Protein AF-A0A699J333-F1 (afdb_monomer)

Radius of gyration: 17.68 Å; Cα contacts (8 Å, |Δi|>4): 256; chains: 1; bounding box: 33×59×39 Å

Solvent-accessible surface area (backbone atoms only — not comparable to full-atom values): 8883 Å² total; per-residue (Å²): 130,76,61,64,26,50,34,64,42,56,20,77,88,76,74,39,47,33,39,41,35,43,36,43,78,53,94,53,67,82,91,38,69,75,52,42,54,75,25,46,43,26,36,42,30,50,64,94,59,95,58,74,42,80,50,97,51,62,61,96,57,57,64,45,65,70,43,45,64,55,95,58,21,37,34,33,49,48,48,70,81,82,70,80,55,95,75,53,58,68,36,36,36,35,31,36,52,70,79,63,43,62,52,77,43,77,53,64,87,80,59,36,84,76,60,66,74,91,60,56,74,67,59,47,52,51,53,51,52,52,51,53,51,53,52,50,54,53,51,53,52,51,53,53,55,52,57,61,66,73,75,115

Mean predicted aligned error: 10.85 Å

InterPro domains:
  IPR013187 F-box associated beta-propeller, type 3 [PF08268] (9-117)

Nearest PDB structures (foldseek):
  8wt1-assembly1_C  TM=4.801E-01  e=2.343E-01  Geobacillus stearothermophilus ATCC 12980
  8wt1-assembly2_F  TM=4.523E-01  e=2.619E-01  Geobacillus stearothermophilus ATCC 12980
  8wt1-assembly2_E  TM=4.672E-01  e=6.732E-01  Geobacillus stearothermophilus ATCC 12980
  8wt1-assembly1_H  TM=4.743E-01  e=8.887E-01  Geobacillus stearothermophilus ATCC 12980
  6p2m-assembly1_A  TM=5.214E-01  e=2.161E+00  Caldicellulosiruptor acetigenus 6A

Organism: Tanacetum cinerariifolium (NCBI:txid118510)

pLDDT: mean 78.81, std 15.11, range [45.16, 97.31]

Foldseek 3Di:
DWAKEKAWFAAPVVRWIKIKMKTQQDDDDQPDLVVRQVRIWIWMDTPPDDDIDTDPADWSADFHDYWDDDPQKTKTWGDHPDDDDPQADTWIWIARNHVRHIDIDDDDSPCRVPQPPPDDRVSSRVVVVVVVVVVVVVVVVVVVVVVVVVVD

Sequence (152 aa):
MRRESCGHGFDTSTNTWKMVCVLLKDYAPPDKPDMVKKNLCTMVHVFGTNSWREIPQVPSYPISGKAVFANGCLHWLASYTDTKTEDGGRPVIWFDVEKEEFGLIDPPKKVDKLIDQGKSHDEILIKRITLLNDLQELNNRNAIEISQKSKI

Secondary structure (DSSP, 8-state):
---EEEEEEEETTTTEEEEEEEEE-S---TT-HHHHHHTEEEEEEETTSS-EEEES---SS-EEEEEEEETTEEEEEE--SS---TT--PPEEEEETTTTEEEEEPPPTTTHHHHSSS--HHHHHHHHHHHHHHHHHHHHHHHHHHHHHTT-

Structure (mmCIF, N/CA/C/O backbone):
data_AF-A0A699J333-F1
#
_entry.id   AF-A0A699J333-F1
#
loop_
_atom_site.group_PDB
_atom_site.id
_atom_site.type_symbol
_atom_site.label_atom_id
_atom_site.label_alt_id
_atom_site.label_comp_id
_atom_site.label_asym_id
_atom_site.label_entity_id
_atom_site.label_seq_id
_atom_site.pdbx_PDB_ins_code
_atom_site.Cartn_x
_atom_site.Cartn_y
_atom_site.Cartn_z
_atom_site.occupancy
_atom_site.B_iso_or_equiv
_atom_site.auth_seq_id
_atom_site.auth_comp_id
_atom_site.auth_asym_id
_atom_site.auth_atom_id
_atom_site.pdbx_PDB_model_num
ATOM 1 N N . MET A 1 1 ? -1.465 18.827 -13.923 1.00 45.16 1 MET A N 1
ATOM 2 C CA . MET A 1 1 ? -2.427 17.903 -13.282 1.00 45.16 1 MET A CA 1
ATOM 3 C C . MET A 1 1 ? -1.639 17.069 -12.283 1.00 45.16 1 MET A C 1
ATOM 5 O O . MET A 1 1 ? -0.634 16.499 -12.696 1.00 45.16 1 MET A O 1
ATOM 9 N N . ARG A 1 2 ? -1.992 17.073 -10.990 1.00 55.94 2 ARG A N 1
ATOM 10 C CA . ARG A 1 2 ? -1.343 16.188 -10.007 1.00 55.94 2 ARG A CA 1
ATOM 11 C C . ARG A 1 2 ? -1.630 14.749 -10.440 1.00 55.94 2 ARG A C 1
ATOM 13 O O . ARG A 1 2 ? -2.790 14.418 -10.656 1.00 55.94 2 ARG A O 1
ATOM 20 N N . ARG A 1 3 ? -0.595 13.935 -10.666 1.00 66.44 3 ARG A N 1
ATOM 21 C CA . ARG A 1 3 ? -0.806 12.494 -10.849 1.00 66.44 3 ARG A CA 1
ATOM 22 C C . ARG A 1 3 ? -1.069 11.910 -9.472 1.00 66.44 3 ARG A C 1
ATOM 24 O O . ARG A 1 3 ? -0.246 12.064 -8.571 1.00 66.44 3 ARG A O 1
ATOM 31 N N . GLU A 1 4 ? -2.218 11.274 -9.344 1.00 79.56 4 GLU A N 1
ATOM 32 C CA . GLU A 1 4 ? -2.620 10.533 -8.162 1.00 79.56 4 GLU A CA 1
ATOM 33 C C . GLU A 1 4 ? -2.900 9.087 -8.549 1.00 79.56 4 GLU A C 1
ATOM 35 O O . GLU A 1 4 ? -3.344 8.795 -9.664 1.00 79.56 4 GLU A O 1
ATOM 40 N N . SER A 1 5 ? -2.605 8.177 -7.632 1.00 90.06 5 SER A N 1
ATOM 41 C CA . SER A 1 5 ? -3.022 6.789 -7.738 1.00 90.06 5 SER A CA 1
ATOM 42 C C . SER A 1 5 ? -3.571 6.350 -6.396 1.00 90.06 5 SER A C 1
ATOM 44 O O . SER A 1 5 ? -2.925 6.539 -5.366 1.00 90.06 5 SER A O 1
ATOM 46 N N . CYS A 1 6 ? -4.775 5.786 -6.416 1.00 92.56 6 CYS A N 1
ATOM 47 C CA . CYS A 1 6 ? -5.490 5.387 -5.216 1.00 92.56 6 CYS A CA 1
ATOM 48 C C . CYS A 1 6 ? -5.906 3.916 -5.269 1.00 92.56 6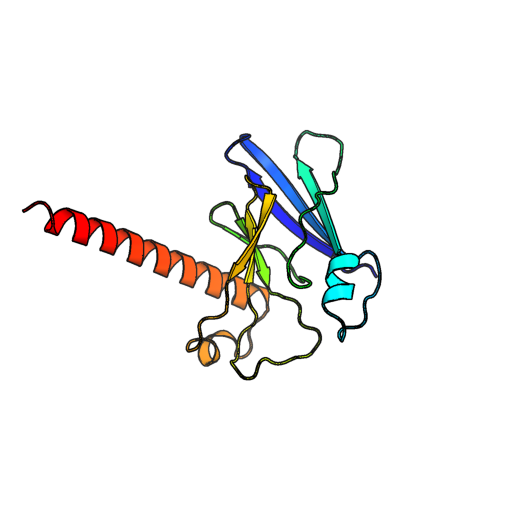 CYS A C 1
ATOM 50 O O . CYS A 1 6 ? -6.095 3.329 -6.341 1.00 92.56 6 CYS A O 1
ATOM 52 N N . GLY A 1 7 ? -6.084 3.341 -4.086 1.00 93.88 7 GLY A N 1
ATOM 53 C CA . GLY A 1 7 ? -6.554 1.985 -3.857 1.00 93.88 7 GLY A CA 1
ATOM 54 C C . GLY A 1 7 ? -7.418 1.903 -2.609 1.00 93.88 7 GLY A C 1
ATOM 55 O O . GLY A 1 7 ? -7.302 2.735 -1.713 1.00 93.88 7 GLY A O 1
ATOM 56 N N . HIS A 1 8 ? -8.283 0.895 -2.558 1.00 93.88 8 HIS A N 1
ATOM 57 C CA . HIS A 1 8 ? -9.110 0.606 -1.390 1.00 93.88 8 HIS A CA 1
ATOM 58 C C . HIS A 1 8 ? -8.829 -0.813 -0.934 1.00 93.88 8 HIS A C 1
ATOM 60 O O . HIS A 1 8 ? -8.873 -1.733 -1.751 1.00 93.88 8 HIS A O 1
ATOM 66 N N . GLY A 1 9 ? -8.537 -0.980 0.346 1.00 95.69 9 GLY A N 1
ATOM 67 C CA . GLY A 1 9 ? -8.218 -2.270 0.931 1.00 95.69 9 GLY A CA 1
ATOM 68 C C . GLY A 1 9 ? -8.875 -2.437 2.287 1.00 95.69 9 GLY A C 1
ATOM 69 O O . GLY A 1 9 ? -9.334 -1.472 2.898 1.00 95.69 9 GLY A O 1
ATOM 70 N N . PHE A 1 10 ? -8.938 -3.680 2.733 1.00 96.06 10 PHE A N 1
ATOM 71 C CA . PHE A 1 10 ? -9.534 -4.040 4.007 1.00 96.06 10 PHE A CA 1
ATOM 72 C C . PHE A 1 10 ? -8.439 -4.299 5.042 1.00 96.06 10 PHE A C 1
ATOM 74 O O . PHE A 1 10 ? -7.530 -5.088 4.790 1.00 96.06 10 PHE A O 1
ATOM 81 N N . ASP A 1 11 ? -8.532 -3.624 6.185 1.00 95.50 11 ASP A N 1
ATOM 82 C CA . ASP A 1 11 ? -7.683 -3.836 7.351 1.00 95.50 11 ASP A CA 1
ATOM 83 C C . ASP A 1 11 ? -8.356 -4.846 8.284 1.00 95.50 11 ASP A C 1
ATOM 85 O O . ASP A 1 11 ? -9.353 -4.547 8.951 1.00 95.50 11 ASP A O 1
ATOM 89 N N . THR A 1 12 ? -7.795 -6.050 8.328 1.00 93.50 12 THR A N 1
ATOM 90 C CA . THR A 1 12 ? -8.277 -7.154 9.157 1.00 93.50 12 THR A CA 1
ATOM 91 C C . THR A 1 12 ? -8.099 -6.913 10.650 1.00 93.50 12 THR A C 1
ATOM 93 O O . THR A 1 12 ? -8.922 -7.393 11.428 1.00 93.50 12 THR A O 1
ATOM 96 N N . SER A 1 13 ? -7.078 -6.156 11.063 1.00 94.38 13 SER A N 1
ATOM 97 C CA . SER A 1 13 ? -6.794 -5.904 12.483 1.00 94.38 13 SER A CA 1
ATOM 98 C C . SER A 1 13 ? -7.830 -4.989 13.132 1.00 94.38 13 SER A C 1
ATOM 100 O O . SER A 1 13 ? -8.191 -5.169 14.295 1.00 94.38 13 SER A O 1
ATOM 102 N N . THR A 1 14 ? -8.341 -4.025 12.363 1.00 93.81 14 THR A N 1
ATOM 103 C CA . THR A 1 14 ? -9.333 -3.049 12.828 1.00 93.81 14 THR A CA 1
ATOM 104 C C . THR A 1 14 ? -10.738 -3.331 12.308 1.00 93.81 14 THR A C 1
ATOM 106 O O . THR A 1 14 ? -11.683 -2.678 12.747 1.00 93.81 14 THR A O 1
ATOM 109 N N . ASN A 1 15 ? -10.899 -4.310 11.410 1.00 94.38 15 ASN A N 1
ATOM 110 C CA . ASN A 1 15 ? -12.158 -4.630 10.734 1.00 94.38 15 ASN A CA 1
ATOM 111 C C . ASN A 1 15 ? -12.740 -3.407 9.994 1.00 94.38 15 ASN A C 1
ATOM 113 O O . ASN A 1 15 ? -13.942 -3.136 10.050 1.00 94.38 15 ASN A O 1
ATOM 117 N N . THR A 1 16 ? -11.878 -2.637 9.319 1.00 95.62 16 THR A N 1
ATOM 118 C CA . THR A 1 16 ? -12.262 -1.409 8.606 1.00 95.62 16 THR A CA 1
ATOM 119 C C . THR A 1 16 ? -11.765 -1.388 7.166 1.00 95.62 16 THR A C 1
ATOM 121 O O . THR A 1 16 ? -10.770 -2.013 6.808 1.00 95.62 16 THR A O 1
ATOM 124 N N . TRP A 1 17 ? -12.460 -0.634 6.317 1.00 96.06 17 TRP A N 1
ATOM 125 C CA . TRP A 1 17 ? -11.968 -0.312 4.980 1.00 96.06 17 TRP A CA 1
ATOM 126 C C . TRP A 1 17 ? -11.074 0.922 5.031 1.00 96.06 17 TRP A C 1
ATOM 128 O O . TRP A 1 17 ? -11.394 1.903 5.703 1.00 96.06 17 TRP A O 1
ATOM 138 N N . LYS A 1 18 ? -9.976 0.897 4.279 1.00 96.50 18 LYS A N 1
ATOM 139 C CA . LYS A 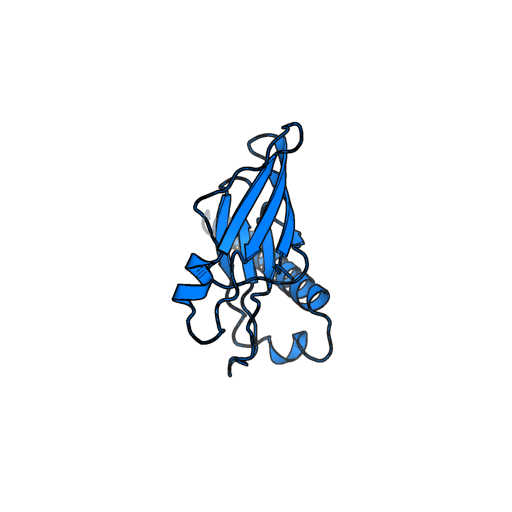1 18 ? -9.077 2.035 4.100 1.00 96.50 18 LYS A CA 1
ATOM 140 C C . LYS A 1 18 ? -8.981 2.406 2.628 1.00 96.50 18 LYS A C 1
ATOM 142 O O . LYS A 1 18 ? -8.902 1.536 1.762 1.00 96.50 18 LYS A O 1
ATOM 147 N N . MET A 1 19 ? -8.934 3.703 2.352 1.00 96.12 19 MET A N 1
ATOM 148 C CA . MET A 1 19 ? -8.506 4.244 1.068 1.00 96.12 19 MET A CA 1
ATOM 149 C C . MET A 1 19 ? -7.098 4.801 1.217 1.00 96.12 19 MET A C 1
ATOM 151 O O . MET A 1 19 ? -6.814 5.542 2.155 1.00 96.12 19 MET A O 1
ATOM 155 N N . VAL A 1 20 ? -6.225 4.431 0.291 1.00 96.06 20 VAL A N 1
ATOM 156 C CA . VAL A 1 20 ? -4.828 4.855 0.255 1.00 96.06 20 VAL A CA 1
ATOM 157 C C . VAL A 1 20 ? -4.602 5.553 -1.070 1.00 96.06 20 VAL A C 1
ATOM 159 O O . VAL A 1 20 ? -4.863 4.973 -2.121 1.00 96.06 2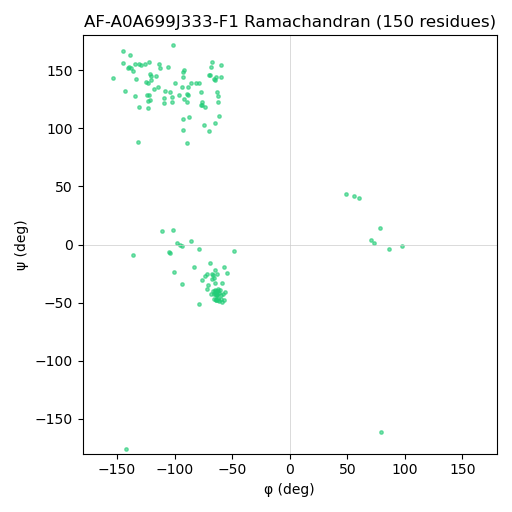0 VAL A O 1
ATOM 162 N N . CYS A 1 21 ? -4.124 6.789 -1.021 1.00 94.25 21 CYS A N 1
ATOM 163 C CA . CYS A 1 21 ? -3.804 7.588 -2.193 1.00 94.25 21 CYS A CA 1
ATOM 164 C C . CYS A 1 21 ? -2.352 8.045 -2.126 1.00 94.25 21 CYS A C 1
ATOM 166 O O . CYS A 1 21 ? -1.929 8.632 -1.132 1.00 94.25 21 CYS A O 1
ATOM 168 N N . VAL A 1 22 ? -1.605 7.818 -3.202 1.00 92.19 22 VAL A N 1
ATOM 169 C CA . VAL A 1 22 ? -0.264 8.371 -3.382 1.00 92.19 22 VAL A CA 1
ATOM 170 C C . VAL A 1 22 ? -0.357 9.556 -4.331 1.00 92.19 22 VAL A C 1
ATOM 172 O O . VAL A 1 22 ? -0.834 9.439 -5.463 1.00 92.19 22 VAL A O 1
ATOM 175 N N . LEU A 1 23 ? 0.104 10.702 -3.847 1.00 88.44 23 LEU A N 1
ATOM 176 C CA . LEU A 1 23 ? 0.038 11.989 -4.518 1.00 88.44 23 LEU A CA 1
ATOM 177 C C . LEU A 1 23 ? 1.446 12.464 -4.858 1.00 88.44 23 LEU A C 1
ATOM 179 O O . LEU A 1 23 ? 2.339 12.445 -4.010 1.00 88.44 23 LEU A O 1
ATOM 183 N N . LEU A 1 24 ? 1.624 12.962 -6.080 1.00 81.88 24 LEU A N 1
ATOM 184 C CA . LEU A 1 24 ? 2.803 13.739 -6.445 1.00 81.88 24 LEU A CA 1
ATOM 185 C C . LEU A 1 24 ? 2.548 15.222 -6.124 1.00 81.88 24 LEU A C 1
ATOM 187 O O . LEU A 1 24 ? 1.726 15.867 -6.783 1.00 81.88 24 LEU A O 1
ATOM 191 N N . LYS A 1 25 ? 3.233 15.746 -5.100 1.00 77.62 25 LYS A N 1
ATOM 192 C CA . LYS A 1 25 ? 3.131 17.133 -4.615 1.00 77.62 25 LYS A CA 1
ATOM 193 C C . LYS 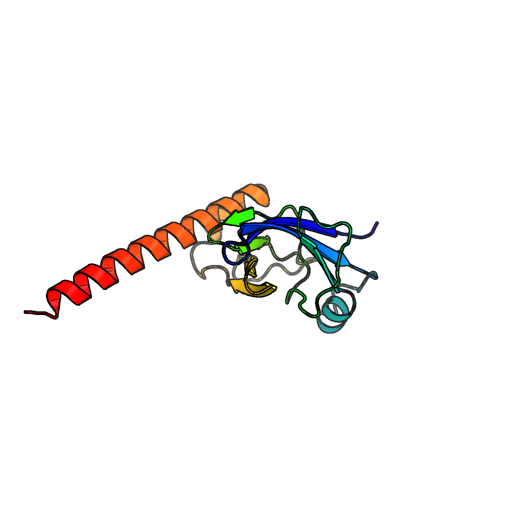A 1 25 ? 3.609 18.132 -5.677 1.00 77.62 25 LYS A C 1
ATOM 195 O O . LYS A 1 25 ? 2.851 19.044 -5.999 1.00 77.62 25 LYS A O 1
ATOM 200 N N . ASP A 1 26 ? 4.777 17.880 -6.276 1.00 71.38 26 ASP A N 1
ATOM 201 C CA . ASP A 1 26 ? 5.408 18.723 -7.303 1.00 71.38 26 ASP A CA 1
ATOM 202 C C . ASP A 1 26 ? 6.018 17.897 -8.447 1.00 71.38 26 ASP A C 1
ATOM 204 O O . ASP A 1 26 ? 6.453 16.759 -8.253 1.00 71.38 26 ASP A O 1
ATOM 208 N N . TYR A 1 27 ? 6.087 18.480 -9.651 1.00 64.00 27 TYR A N 1
ATOM 209 C CA . TYR A 1 27 ? 6.728 17.848 -10.809 1.00 64.00 27 TYR A CA 1
ATOM 210 C C . TYR A 1 27 ? 8.233 17.675 -10.552 1.00 64.00 27 TYR A C 1
ATOM 212 O O . TYR A 1 27 ? 8.999 18.635 -10.610 1.00 64.00 27 TYR A O 1
ATOM 220 N N . ALA A 1 28 ? 8.658 16.445 -10.259 1.00 59.16 28 ALA A N 1
ATOM 221 C CA . ALA A 1 28 ? 10.066 16.067 -10.243 1.00 59.16 28 ALA A CA 1
ATOM 222 C C . ALA A 1 28 ? 10.472 15.615 -11.653 1.00 59.16 28 ALA A C 1
ATOM 224 O O . ALA A 1 28 ? 9.788 14.757 -12.221 1.00 59.16 28 ALA A O 1
ATOM 225 N N . PRO A 1 29 ? 11.558 16.152 -12.231 1.00 60.50 29 PRO A N 1
ATOM 226 C CA . PRO A 1 29 ? 12.048 15.643 -13.497 1.00 60.50 29 PRO A CA 1
ATOM 227 C C . PRO A 1 29 ? 12.564 14.185 -13.322 1.00 60.50 29 PRO A C 1
ATOM 229 O O . PRO A 1 29 ? 13.092 13.842 -12.257 1.00 60.50 29 PRO A O 1
ATOM 232 N N . PRO A 1 30 ? 12.338 13.300 -14.319 1.00 55.94 30 PRO A N 1
ATOM 233 C CA . PRO A 1 30 ? 12.545 11.840 -14.240 1.00 55.94 30 PRO A CA 1
ATOM 234 C C . PRO A 1 30 ? 13.932 11.354 -13.814 1.00 55.94 30 PRO A C 1
ATOM 236 O O . PRO A 1 30 ? 14.097 10.231 -13.347 1.00 55.94 30 PRO A O 1
ATOM 239 N N . ASP A 1 31 ? 14.934 12.189 -14.041 1.00 61.91 31 ASP A N 1
ATOM 240 C CA . ASP A 1 31 ? 16.365 11.916 -13.982 1.00 61.91 31 ASP A CA 1
ATOM 241 C C . ASP A 1 31 ? 16.932 11.901 -12.553 1.00 61.91 31 ASP A C 1
ATOM 243 O O . ASP A 1 31 ? 18.105 11.584 -12.359 1.00 61.91 31 ASP A O 1
ATOM 247 N N . LYS A 1 32 ? 16.113 12.207 -11.535 1.00 64.12 32 LYS A N 1
ATOM 248 C CA . LYS A 1 32 ? 16.541 12.264 -10.127 1.00 64.12 32 LYS A CA 1
ATOM 249 C C . LYS A 1 32 ? 15.587 11.489 -9.205 1.00 64.12 32 LYS A C 1
ATOM 251 O O . LYS A 1 32 ? 14.676 12.088 -8.629 1.00 64.12 32 LYS A O 1
ATOM 256 N N . PRO A 1 33 ? 15.799 10.175 -8.992 1.00 61.34 33 PRO A N 1
ATOM 257 C CA . PRO A 1 33 ? 14.909 9.336 -8.176 1.00 61.34 33 PRO A CA 1
ATOM 258 C C . PRO A 1 33 ? 14.770 9.823 -6.722 1.00 61.34 33 PRO A C 1
ATOM 260 O O . PRO A 1 33 ? 13.682 9.753 -6.150 1.00 61.34 33 PRO A O 1
ATOM 263 N N . ASP A 1 34 ? 15.824 10.413 -6.151 1.00 65.81 34 ASP A N 1
ATOM 264 C CA . ASP A 1 34 ? 15.790 11.001 -4.803 1.00 65.81 34 ASP A CA 1
ATOM 265 C C . ASP A 1 34 ? 14.863 12.222 -4.701 1.00 65.81 34 ASP A C 1
ATOM 267 O O . ASP A 1 34 ? 14.291 12.493 -3.644 1.00 65.81 34 ASP A O 1
ATOM 271 N N . MET A 1 35 ? 14.684 12.964 -5.800 1.00 65.06 35 MET A N 1
ATOM 272 C CA . MET A 1 35 ? 13.737 14.080 -5.856 1.00 65.06 35 MET A CA 1
ATOM 273 C C . MET A 1 35 ? 12.297 13.592 -5.984 1.00 65.06 35 MET A C 1
ATOM 275 O O . MET A 1 35 ? 11.392 14.227 -5.448 1.00 65.06 35 MET A O 1
ATOM 279 N N . VAL A 1 36 ? 12.079 12.444 -6.633 1.00 65.31 36 VAL A N 1
ATOM 280 C CA . VAL A 1 36 ? 10.741 11.858 -6.755 1.00 65.31 36 VAL A CA 1
ATOM 281 C C . VAL A 1 36 ? 10.203 11.471 -5.380 1.00 65.31 36 VAL A C 1
ATOM 283 O O . VAL A 1 36 ? 9.097 11.877 -5.043 1.00 65.31 36 VAL A O 1
ATOM 286 N N . LYS A 1 37 ? 10.995 10.783 -4.544 1.00 70.81 37 LYS A N 1
ATOM 287 C CA . LYS A 1 37 ? 10.575 10.410 -3.179 1.00 70.81 37 LYS A CA 1
ATOM 288 C C . LYS A 1 37 ? 10.193 11.614 -2.320 1.00 70.81 37 LYS A C 1
ATOM 290 O O . LYS A 1 37 ? 9.178 11.566 -1.636 1.00 70.81 37 LYS A O 1
ATOM 295 N N . LYS A 1 38 ? 10.969 12.702 -2.387 1.00 77.12 38 LYS A N 1
ATOM 296 C CA . LYS A 1 38 ? 10.688 13.944 -1.640 1.00 77.12 38 LYS A CA 1
ATOM 297 C C . LYS A 1 38 ? 9.372 14.607 -2.045 1.00 77.12 38 LYS A C 1
ATOM 299 O O . LYS A 1 38 ? 8.774 15.311 -1.238 1.00 77.12 38 LYS A O 1
ATOM 304 N N . ASN A 1 39 ? 8.925 14.358 -3.271 1.00 82.06 39 ASN A N 1
ATOM 305 C CA . ASN A 1 39 ? 7.707 14.936 -3.818 1.00 82.06 39 ASN A CA 1
ATOM 306 C C . ASN A 1 39 ? 6.507 13.988 -3.725 1.00 82.06 39 ASN A C 1
ATOM 308 O O . ASN A 1 39 ? 5.425 14.353 -4.179 1.00 82.06 39 ASN A O 1
ATOM 312 N N . LEU A 1 40 ? 6.664 12.793 -3.153 1.00 86.56 40 LEU A N 1
ATOM 313 C CA . LEU A 1 40 ? 5.559 11.871 -2.921 1.00 86.56 40 LEU A CA 1
ATOM 314 C C . LEU A 1 40 ? 4.952 12.080 -1.536 1.00 86.56 40 LEU A C 1
ATOM 316 O O . LEU A 1 40 ? 5.606 12.489 -0.579 1.00 86.56 40 LEU A O 1
ATOM 320 N N . CYS A 1 41 ? 3.663 11.801 -1.452 1.00 91.56 41 CYS A N 1
ATOM 321 C CA . CYS A 1 41 ? 2.877 11.875 -0.238 1.00 91.56 41 CYS A CA 1
ATOM 322 C C . CYS A 1 41 ? 1.877 10.732 -0.247 1.00 91.56 41 CYS A C 1
ATOM 324 O O . CYS A 1 41 ? 1.203 10.530 -1.258 1.00 91.56 41 CYS A O 1
ATOM 326 N N . THR A 1 42 ? 1.775 10.007 0.861 1.00 94.88 42 THR A N 1
ATOM 327 C CA . THR A 1 42 ? 0.781 8.948 1.013 1.00 94.88 42 THR A CA 1
ATOM 328 C C . THR A 1 42 ? -0.276 9.404 1.999 1.00 94.88 42 THR A C 1
ATOM 330 O O . THR A 1 42 ? 0.019 9.716 3.152 1.00 94.88 42 THR A O 1
ATOM 333 N N . MET A 1 43 ? -1.517 9.426 1.532 1.00 95.69 43 MET A N 1
ATOM 334 C CA . MET A 1 43 ? -2.691 9.780 2.309 1.00 95.69 43 MET A CA 1
ATOM 335 C C . MET A 1 43 ? -3.517 8.526 2.569 1.00 95.69 43 MET A C 1
ATOM 337 O O . MET A 1 43 ? -3.814 7.773 1.642 1.00 95.69 43 MET A O 1
ATOM 341 N N . VAL A 1 44 ? -3.918 8.329 3.821 1.00 96.81 44 VAL A N 1
ATOM 342 C CA . VAL A 1 44 ? -4.782 7.230 4.252 1.00 96.81 44 VAL A CA 1
ATOM 343 C C . VAL A 1 44 ? -6.074 7.799 4.815 1.00 96.81 44 VAL A C 1
ATOM 345 O O . VAL A 1 44 ? -6.065 8.725 5.629 1.00 96.81 44 VAL A O 1
ATOM 348 N N . HIS A 1 45 ? -7.192 7.220 4.404 1.00 96.50 45 HIS A N 1
ATOM 349 C CA . HIS A 1 45 ? -8.503 7.475 4.971 1.00 96.50 45 HIS A CA 1
ATOM 350 C C . HIS A 1 45 ? -9.109 6.169 5.464 1.00 96.50 45 HIS A C 1
ATOM 352 O O . HIS A 1 45 ? -9.259 5.224 4.693 1.00 96.50 45 HIS A O 1
ATOM 358 N N . VAL A 1 46 ? -9.470 6.125 6.744 1.00 96.50 46 VAL A N 1
ATOM 359 C CA . VAL A 1 46 ? -10.183 4.991 7.339 1.00 96.50 46 VAL A CA 1
ATOM 360 C C . VAL A 1 46 ? -11.680 5.263 7.231 1.00 96.50 46 VAL A C 1
ATOM 362 O O . VAL A 1 46 ? -12.162 6.305 7.679 1.00 96.50 46 VAL A O 1
ATOM 365 N N . PHE A 1 47 ? -12.425 4.342 6.633 1.00 93.81 47 PHE A N 1
ATOM 366 C CA . PHE A 1 47 ? -13.860 4.500 6.422 1.00 93.81 47 PHE A CA 1
ATOM 367 C C . PHE A 1 47 ? -14.598 4.546 7.761 1.00 93.81 47 PHE A C 1
ATOM 369 O O . PHE A 1 47 ? -14.255 3.832 8.700 1.00 93.81 47 PHE A O 1
ATOM 376 N N . GLY A 1 48 ? -15.616 5.404 7.844 1.00 92.38 48 GLY A N 1
ATOM 377 C CA . GLY A 1 48 ? -16.315 5.702 9.100 1.00 92.38 48 GLY A CA 1
ATOM 378 C C . GLY A 1 48 ? -15.655 6.808 9.930 1.00 92.38 48 GLY A C 1
ATOM 379 O O . GLY A 1 48 ? -16.216 7.223 10.941 1.00 92.38 48 GLY A O 1
ATOM 380 N N . THR A 1 49 ? -14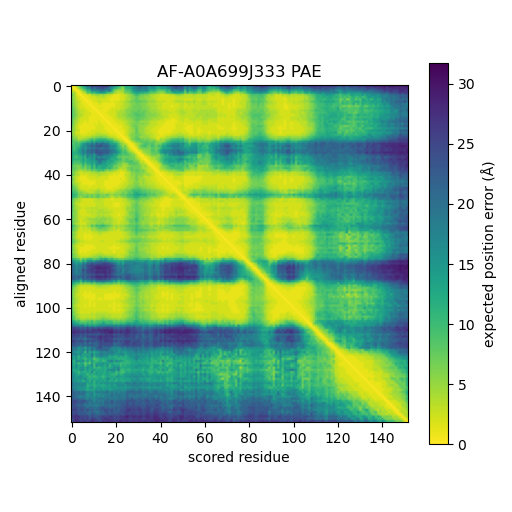.504 7.326 9.494 1.00 92.56 49 THR A N 1
ATOM 381 C CA . THR A 1 49 ? -13.915 8.566 10.020 1.00 92.56 49 THR A CA 1
ATOM 382 C C . THR A 1 49 ? -14.176 9.734 9.065 1.00 92.56 49 THR A C 1
ATOM 384 O O . THR A 1 49 ? -14.653 9.536 7.951 1.00 92.56 49 THR A O 1
ATOM 387 N N . ASN A 1 50 ? -13.857 10.962 9.486 1.00 90.81 50 ASN A N 1
ATOM 388 C CA . ASN A 1 50 ? -14.125 12.180 8.708 1.00 90.81 50 ASN A CA 1
ATOM 389 C C . ASN A 1 50 ? -12.856 12.864 8.175 1.00 90.81 50 ASN A C 1
ATOM 391 O O . ASN A 1 50 ? -12.920 14.011 7.737 1.00 90.81 50 ASN A O 1
ATOM 395 N N . SER A 1 51 ? -11.692 12.214 8.239 1.00 89.00 51 SER A N 1
ATOM 396 C CA . SER A 1 51 ? -10.435 12.850 7.843 1.00 89.00 51 SER A CA 1
ATOM 397 C C . SER A 1 51 ? -9.497 11.921 7.086 1.00 89.00 51 SER A C 1
ATOM 399 O O . SER A 1 51 ? -9.508 10.698 7.229 1.00 89.00 51 SER A O 1
ATOM 401 N N . TRP A 1 52 ? -8.684 12.549 6.246 1.00 95.81 52 TRP A N 1
ATOM 402 C CA . TRP A 1 52 ? -7.504 11.953 5.643 1.00 95.81 52 TRP A CA 1
ATOM 403 C C . TRP A 1 52 ? -6.300 12.268 6.523 1.00 95.81 52 TRP A C 1
ATOM 405 O O . TRP A 1 52 ? -6.206 13.371 7.066 1.00 95.81 52 TRP A O 1
ATOM 415 N N . ARG A 1 53 ? -5.359 11.332 6.628 1.00 95.81 53 ARG A N 1
ATOM 416 C CA . ARG A 1 53 ? -4.077 11.557 7.300 1.00 95.81 53 ARG A CA 1
ATOM 417 C C . ARG A 1 53 ? -2.910 11.226 6.387 1.00 95.81 53 ARG A C 1
ATOM 419 O O . ARG A 1 53 ? -2.956 10.243 5.654 1.00 95.81 53 ARG A O 1
ATOM 426 N N . GLU A 1 54 ? -1.874 12.047 6.453 1.00 95.31 54 GLU A N 1
ATOM 427 C CA . GLU A 1 54 ? -0.596 11.765 5.807 1.00 95.31 54 GLU A CA 1
ATOM 428 C C . GLU A 1 54 ? 0.191 10.759 6.654 1.00 95.31 54 GLU A C 1
ATOM 430 O O . GLU A 1 54 ? 0.202 10.856 7.885 1.00 95.31 54 GLU A O 1
ATOM 435 N N . ILE A 1 55 ? 0.840 9.793 6.005 1.00 95.44 55 ILE A N 1
ATOM 436 C CA . ILE A 1 55 ? 1.759 8.851 6.654 1.00 95.44 55 ILE A CA 1
ATOM 437 C C . ILE A 1 55 ? 3.194 9.093 6.178 1.00 95.44 55 ILE A C 1
ATOM 439 O O . ILE A 1 55 ? 3.395 9.529 5.044 1.00 95.44 55 ILE A O 1
ATOM 443 N N . PRO A 1 56 ? 4.211 8.785 7.005 1.00 92.94 56 PRO A N 1
ATOM 444 C CA . PRO A 1 56 ? 5.611 8.974 6.618 1.00 92.94 56 PRO A CA 1
ATOM 445 C C . PRO A 1 56 ? 6.072 7.997 5.525 1.00 92.94 56 PRO A C 1
ATOM 447 O O . PRO A 1 56 ? 7.115 8.207 4.910 1.00 92.94 56 PRO A O 1
ATOM 450 N N . GLN A 1 57 ? 5.316 6.921 5.296 1.00 94.12 57 GLN A N 1
ATOM 451 C CA . GLN A 1 57 ? 5.632 5.892 4.316 1.00 94.12 57 GLN A CA 1
ATOM 452 C C . GLN A 1 57 ? 5.306 6.374 2.901 1.00 94.12 57 GLN A C 1
ATOM 454 O O . GLN A 1 57 ? 4.209 6.856 2.624 1.00 94.12 57 GLN A O 1
ATOM 459 N N . VAL A 1 58 ? 6.252 6.204 1.982 1.00 92.00 58 VAL A N 1
ATOM 460 C CA . VAL A 1 58 ? 6.098 6.521 0.556 1.00 92.00 58 VAL A CA 1
ATOM 461 C C . VAL A 1 58 ? 6.682 5.385 -0.281 1.00 92.00 58 VAL A C 1
ATOM 463 O O . VAL A 1 58 ? 7.639 4.739 0.155 1.00 92.00 58 VAL A O 1
ATOM 466 N N . PRO A 1 59 ? 6.146 5.118 -1.482 1.00 90.44 59 PRO A N 1
ATOM 467 C CA . PRO A 1 59 ? 6.663 4.039 -2.305 1.00 90.44 59 PRO A CA 1
ATOM 468 C C . PRO A 1 59 ? 8.071 4.353 -2.825 1.00 90.44 59 PRO A C 1
ATOM 470 O O . PRO A 1 59 ? 8.455 5.507 -3.029 1.00 90.44 59 PRO A O 1
ATOM 473 N N . SER A 1 60 ? 8.846 3.298 -3.087 1.00 83.69 60 SER A N 1
ATOM 474 C CA . SER A 1 60 ? 10.226 3.436 -3.569 1.00 83.69 60 SER A CA 1
ATOM 475 C C . SER A 1 60 ? 10.342 4.026 -4.976 1.00 83.69 60 SER A C 1
ATOM 477 O O . SER A 1 60 ? 11.362 4.638 -5.290 1.00 83.69 60 SER A O 1
ATOM 479 N N . TYR A 1 61 ? 9.298 3.871 -5.790 1.00 79.06 61 TYR A N 1
ATOM 480 C CA . TYR A 1 61 ? 9.179 4.422 -7.137 1.00 79.06 61 TYR A CA 1
ATOM 481 C C . TYR A 1 61 ? 7.828 5.129 -7.282 1.00 79.06 61 TYR A C 1
ATOM 483 O O . TYR A 1 61 ? 6.874 4.769 -6.587 1.00 79.06 61 TYR A O 1
ATOM 491 N N . PRO A 1 62 ? 7.705 6.106 -8.195 1.00 80.06 62 PRO A N 1
ATOM 492 C CA . PRO A 1 62 ? 6.401 6.655 -8.530 1.00 80.06 62 PRO A CA 1
ATOM 493 C C . PRO A 1 62 ? 5.488 5.549 -9.074 1.00 80.06 62 PRO A C 1
ATOM 495 O O . PRO A 1 62 ? 5.938 4.645 -9.777 1.00 80.06 62 PRO A O 1
ATOM 498 N N . ILE A 1 63 ? 4.199 5.629 -8.752 1.00 85.44 63 ILE A N 1
ATOM 499 C CA . ILE A 1 63 ? 3.173 4.665 -9.166 1.00 85.44 63 ILE A CA 1
ATOM 500 C C . ILE A 1 63 ? 2.169 5.320 -10.109 1.00 85.44 63 ILE A C 1
ATOM 502 O O . ILE A 1 63 ? 1.994 6.541 -10.111 1.00 85.44 63 ILE A O 1
ATOM 506 N N . SER A 1 64 ? 1.520 4.515 -10.942 1.00 75.75 64 SER A N 1
ATOM 507 C CA . SER A 1 64 ? 0.453 4.969 -11.832 1.00 75.75 64 SER A CA 1
ATOM 508 C C . SER A 1 64 ? -0.625 3.901 -11.980 1.00 75.75 64 SER A C 1
ATOM 510 O O . SER A 1 64 ? -0.440 2.747 -11.596 1.00 75.75 64 SER A O 1
ATOM 512 N N . GLY A 1 65 ? -1.770 4.300 -12.533 1.00 80.50 65 GLY A N 1
ATOM 513 C CA . GLY A 1 65 ? -2.903 3.402 -12.741 1.00 80.50 65 GLY A CA 1
ATOM 514 C C . GLY A 1 65 ? -3.721 3.170 -11.473 1.00 80.50 65 GLY A C 1
ATOM 515 O O . GLY A 1 65 ? -3.678 3.971 -10.534 1.00 80.50 65 GLY A O 1
ATOM 516 N N . LYS A 1 66 ? -4.507 2.091 -11.478 1.00 84.56 66 LYS A N 1
ATOM 517 C CA . LYS A 1 66 ? -5.404 1.714 -10.383 1.00 84.56 66 LYS A CA 1
ATOM 518 C C . LYS A 1 66 ? -4.768 0.619 -9.529 1.00 84.56 66 LYS A C 1
ATOM 520 O O . LYS A 1 66 ? -4.187 -0.321 -10.063 1.00 84.56 66 LYS A O 1
ATOM 525 N N . ALA A 1 67 ? -4.919 0.727 -8.211 1.00 92.06 67 ALA A N 1
ATOM 526 C CA . ALA A 1 67 ? -4.471 -0.323 -7.307 1.00 92.06 67 ALA A CA 1
ATOM 527 C C . ALA A 1 67 ? -5.324 -1.592 -7.441 1.00 92.06 67 ALA A C 1
ATOM 529 O O . ALA A 1 67 ? -6.550 -1.507 -7.580 1.00 92.06 67 ALA A O 1
ATOM 530 N N . VAL A 1 68 ? -4.698 -2.755 -7.274 1.00 93.81 68 VAL A N 1
ATOM 531 C CA . VAL A 1 68 ? -5.384 -4.042 -7.097 1.00 93.81 68 VAL A CA 1
ATOM 532 C C . VAL A 1 68 ? -5.208 -4.514 -5.656 1.00 93.81 68 VAL A C 1
ATOM 534 O O . VAL A 1 68 ? -4.085 -4.608 -5.168 1.00 93.81 68 VAL A O 1
ATOM 537 N N . PHE A 1 69 ? -6.310 -4.818 -4.969 1.00 94.19 69 PHE A N 1
ATOM 538 C CA . PHE A 1 69 ? -6.275 -5.370 -3.615 1.00 94.19 69 PHE A CA 1
ATOM 539 C C . PHE A 1 69 ? -6.217 -6.901 -3.658 1.00 94.19 69 PHE A C 1
ATOM 541 O O . PHE A 1 69 ? -7.099 -7.534 -4.238 1.00 94.19 69 PHE A O 1
ATOM 548 N N . ALA A 1 70 ? -5.187 -7.485 -3.048 1.00 92.44 70 ALA A N 1
ATOM 549 C CA . ALA A 1 70 ? -5.002 -8.928 -2.921 1.00 92.44 70 ALA A CA 1
ATOM 550 C C . ALA A 1 70 ? -4.155 -9.237 -1.678 1.00 92.44 70 ALA A C 1
ATOM 552 O O . ALA A 1 70 ? -3.229 -8.496 -1.366 1.00 92.44 70 ALA A O 1
ATOM 553 N N . ASN A 1 71 ? -4.458 -10.328 -0.972 1.00 91.44 71 ASN A N 1
ATOM 554 C CA . ASN A 1 71 ? -3.691 -10.814 0.187 1.00 91.44 71 ASN A CA 1
ATOM 555 C C . ASN A 1 71 ? -3.386 -9.729 1.243 1.00 91.44 71 ASN A C 1
ATOM 557 O O . ASN A 1 71 ? -2.258 -9.608 1.712 1.00 91.44 71 ASN A O 1
ATOM 561 N N . GLY A 1 72 ? -4.375 -8.894 1.578 1.00 93.75 72 GLY A N 1
ATOM 562 C CA . GLY A 1 72 ? -4.208 -7.809 2.558 1.00 93.75 72 GLY A CA 1
ATOM 563 C C . GLY A 1 72 ? -3.390 -6.611 2.060 1.00 93.75 72 GLY A C 1
ATOM 564 O O . GLY A 1 72 ? -3.222 -5.640 2.795 1.00 93.75 72 GLY A O 1
ATOM 565 N N . CYS A 1 73 ? -2.924 -6.635 0.809 1.00 96.69 73 CYS A N 1
ATOM 566 C CA . CYS A 1 73 ? -2.074 -5.602 0.237 1.00 96.69 73 CYS A CA 1
ATOM 567 C C . CYS A 1 73 ? -2.706 -4.942 -0.996 1.00 96.69 73 CYS A C 1
ATOM 569 O O . CYS A 1 73 ? -3.368 -5.579 -1.821 1.00 96.69 73 CYS A O 1
ATOM 571 N N . LEU A 1 74 ? -2.464 -3.645 -1.156 1.00 96.12 74 LEU A N 1
ATOM 572 C CA . LEU A 1 74 ? -2.721 -2.923 -2.399 1.00 96.12 74 LEU A CA 1
ATOM 573 C C . LEU A 1 74 ? -1.499 -3.005 -3.300 1.00 96.12 74 LEU A C 1
ATOM 575 O O . LEU A 1 74 ? -0.394 -2.794 -2.825 1.00 96.12 74 LEU A O 1
ATOM 579 N N . HIS A 1 75 ? -1.696 -3.269 -4.586 1.00 93.56 75 HIS A N 1
ATOM 580 C CA . HIS A 1 75 ? -0.622 -3.464 -5.552 1.00 93.56 75 HIS A CA 1
ATOM 581 C C . HIS A 1 75 ? -0.738 -2.485 -6.715 1.00 93.56 75 HIS A C 1
ATOM 583 O O . HIS A 1 75 ? -1.828 -2.276 -7.248 1.00 93.56 75 HIS A O 1
ATOM 589 N N . TRP A 1 76 ? 0.399 -1.952 -7.149 1.00 92.31 76 TRP A N 1
ATOM 590 C CA . TRP A 1 76 ? 0.540 -1.067 -8.301 1.00 92.31 76 TRP A CA 1
ATOM 591 C C . TRP A 1 76 ? 1.728 -1.485 -9.158 1.00 92.31 76 TRP A C 1
ATOM 593 O O . TRP A 1 76 ? 2.707 -2.040 -8.662 1.00 92.31 76 TRP A O 1
ATOM 603 N N . LEU A 1 77 ? 1.693 -1.140 -10.443 1.00 86.12 77 LEU A N 1
ATOM 604 C CA . LEU A 1 77 ?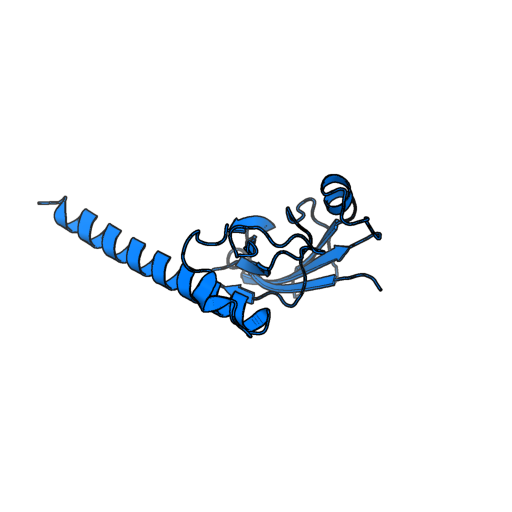 2.896 -1.169 -11.269 1.00 86.12 77 LEU A CA 1
ATOM 605 C C . LEU A 1 77 ? 3.715 0.103 -11.044 1.00 86.12 77 LEU A C 1
ATOM 607 O O . LEU A 1 77 ? 3.174 1.212 -10.995 1.00 86.12 77 LEU A O 1
ATOM 611 N N . ALA A 1 78 ? 5.036 -0.050 -10.970 1.00 82.25 78 ALA A N 1
ATOM 612 C CA . ALA A 1 78 ? 5.935 1.092 -10.954 1.00 82.25 78 ALA A CA 1
ATOM 613 C C . ALA A 1 78 ? 5.829 1.900 -12.267 1.00 82.25 78 ALA A C 1
ATOM 615 O O . ALA A 1 78 ? 5.884 1.380 -13.391 1.00 82.25 78 ALA A O 1
ATOM 616 N N . SER A 1 79 ? 5.686 3.214 -12.123 1.00 77.06 79 SER A N 1
ATOM 617 C CA . SER A 1 79 ? 5.593 4.172 -13.216 1.00 77.06 79 SER A CA 1
ATOM 618 C C . SER A 1 79 ? 6.982 4.666 -13.612 1.00 77.06 79 SER A C 1
ATOM 620 O O . SER A 1 79 ? 7.411 5.725 -13.168 1.00 77.06 79 SER A O 1
ATOM 622 N N . TYR A 1 80 ? 7.671 3.966 -14.510 1.00 67.25 80 TYR A N 1
ATOM 623 C CA . TYR A 1 80 ? 8.843 4.547 -15.168 1.00 67.25 80 TYR A CA 1
ATOM 624 C C . TYR A 1 80 ? 8.392 5.512 -16.256 1.00 67.25 80 TYR A C 1
ATOM 626 O O . TYR A 1 80 ? 7.695 5.121 -17.197 1.00 67.25 80 TYR A O 1
ATOM 634 N N . THR A 1 81 ? 8.795 6.768 -16.122 1.00 54.38 81 THR A N 1
ATOM 635 C CA . THR A 1 81 ? 9.045 7.634 -17.271 1.00 54.38 81 THR A CA 1
ATOM 636 C C . THR A 1 81 ? 10.308 7.101 -17.964 1.00 54.38 81 THR A C 1
ATOM 638 O O . THR A 1 81 ? 11.420 7.321 -17.501 1.00 54.38 81 THR A O 1
ATOM 641 N N . ASP A 1 82 ? 10.094 6.316 -19.020 1.00 46.56 82 ASP A N 1
ATOM 642 C CA . ASP A 1 82 ? 10.990 6.042 -20.157 1.00 46.56 82 ASP A CA 1
ATOM 643 C C . ASP A 1 82 ? 12.271 5.198 -20.039 1.00 46.56 82 ASP A C 1
ATOM 645 O O . ASP A 1 82 ? 12.913 4.978 -21.066 1.00 46.56 82 ASP A O 1
ATOM 649 N N . THR A 1 83 ? 12.622 4.588 -18.908 1.00 45.75 83 THR A N 1
ATOM 650 C CA . THR A 1 83 ? 13.692 3.569 -18.920 1.00 45.75 83 THR A CA 1
ATOM 651 C C . THR A 1 83 ? 13.111 2.170 -19.104 1.00 45.75 83 THR A C 1
ATOM 653 O O . THR A 1 83 ? 12.621 1.534 -18.172 1.00 45.75 83 THR A O 1
ATOM 656 N N . LYS A 1 84 ? 13.148 1.674 -20.347 1.00 47.41 84 LYS A N 1
ATOM 657 C CA . LYS A 1 84 ? 12.996 0.239 -20.618 1.00 47.41 84 LYS A CA 1
ATOM 658 C C . LYS A 1 84 ? 14.160 -0.466 -19.924 1.00 47.41 84 LYS A C 1
ATOM 660 O O . LYS A 1 84 ? 15.305 -0.281 -20.321 1.00 47.41 84 LYS A O 1
ATOM 665 N N . THR A 1 85 ? 13.878 -1.221 -18.872 1.00 51.97 85 THR A N 1
ATOM 666 C CA . THR A 1 85 ? 14.862 -2.130 -18.289 1.00 51.97 85 THR A CA 1
ATOM 667 C C . THR A 1 85 ? 15.212 -3.169 -19.352 1.00 51.97 85 THR A C 1
ATOM 669 O O . THR A 1 85 ? 14.318 -3.766 -19.955 1.00 51.97 85 THR A O 1
ATOM 672 N N . GLU A 1 86 ? 16.506 -3.358 -19.621 1.00 53.84 86 GLU A N 1
ATOM 673 C CA . GLU A 1 86 ? 17.009 -4.328 -20.611 1.00 53.84 86 GLU A CA 1
ATOM 674 C C . GLU A 1 86 ? 16.532 -5.768 -20.310 1.00 53.84 86 GLU A C 1
ATOM 676 O O . GLU A 1 86 ? 16.438 -6.595 -21.217 1.00 53.84 86 GLU A O 1
ATOM 681 N N . ASP A 1 87 ? 16.112 -6.019 -19.063 1.00 53.16 87 ASP A N 1
ATOM 682 C CA . ASP A 1 87 ? 15.664 -7.313 -18.539 1.00 53.16 87 ASP A CA 1
ATOM 683 C C . ASP A 1 87 ? 14.136 -7.544 -18.562 1.00 53.16 87 ASP A C 1
ATOM 685 O O . ASP A 1 87 ? 13.678 -8.627 -18.206 1.00 53.16 87 ASP A O 1
ATOM 689 N N . GLY A 1 88 ? 13.336 -6.583 -19.042 1.00 55.66 88 GLY A N 1
ATOM 690 C CA . GLY A 1 88 ? 12.010 -6.882 -19.598 1.00 55.66 88 GLY A CA 1
ATOM 691 C C . GLY A 1 88 ? 10.763 -6.714 -18.722 1.00 55.66 88 GLY A C 1
ATOM 692 O O . GLY A 1 88 ? 9.688 -6.886 -19.276 1.00 55.66 88 GLY A O 1
ATOM 693 N N . GLY A 1 89 ? 10.826 -6.320 -17.444 1.00 65.56 89 GLY A N 1
ATOM 694 C CA . GLY A 1 89 ? 9.619 -6.137 -16.613 1.00 65.56 89 GLY A CA 1
ATOM 695 C C . GLY A 1 89 ? 9.644 -4.913 -15.688 1.00 65.56 89 GLY A C 1
ATOM 696 O O . GLY A 1 89 ? 10.706 -4.461 -15.260 1.00 65.56 89 GLY A O 1
ATOM 697 N N . ARG A 1 90 ? 8.462 -4.368 -15.347 1.00 75.44 90 ARG A N 1
ATOM 698 C CA . ARG A 1 90 ? 8.298 -3.320 -14.309 1.00 75.44 90 ARG A CA 1
ATOM 699 C C . ARG A 1 90 ? 8.069 -3.966 -12.935 1.00 75.44 90 ARG A C 1
ATOM 701 O O . ARG A 1 90 ? 7.167 -4.797 -12.861 1.00 75.44 90 ARG A O 1
ATOM 708 N N . PRO A 1 91 ? 8.785 -3.625 -11.852 1.00 81.88 91 PRO A N 1
ATOM 709 C CA . PRO A 1 91 ? 8.438 -4.127 -10.527 1.00 81.88 91 PRO A CA 1
ATOM 710 C C . PRO A 1 91 ? 7.025 -3.724 -10.097 1.00 81.88 91 PRO A C 1
ATOM 712 O O . PRO A 1 91 ? 6.464 -2.710 -10.537 1.00 81.88 91 PRO A O 1
ATOM 715 N N . VAL A 1 92 ? 6.467 -4.546 -9.214 1.00 87.56 92 VAL A N 1
ATOM 716 C CA . VAL A 1 92 ? 5.193 -4.301 -8.542 1.00 87.56 92 VAL A CA 1
ATOM 717 C C . VAL A 1 92 ? 5.496 -3.675 -7.186 1.00 87.56 92 VAL A C 1
ATOM 719 O O . VAL A 1 92 ? 6.300 -4.196 -6.417 1.00 87.56 92 VAL A O 1
ATOM 722 N N . ILE A 1 93 ? 4.855 -2.553 -6.891 1.00 91.62 93 ILE A N 1
ATOM 723 C CA . ILE A 1 93 ? 4.861 -1.944 -5.562 1.00 91.62 93 ILE A CA 1
ATOM 724 C C . ILE A 1 93 ? 3.636 -2.450 -4.823 1.00 91.62 93 ILE A C 1
ATOM 726 O O . ILE A 1 93 ? 2.546 -2.460 -5.394 1.00 91.62 93 ILE A O 1
ATOM 730 N N . TRP A 1 94 ? 3.803 -2.828 -3.561 1.00 95.00 94 TRP A N 1
ATOM 731 C CA . TRP A 1 94 ? 2.687 -3.182 -2.696 1.00 95.00 94 TRP A CA 1
ATOM 732 C C . TRP A 1 94 ? 2.647 -2.322 -1.436 1.00 95.00 94 TRP A C 1
ATOM 734 O O . TRP A 1 94 ? 3.663 -1.762 -1.030 1.00 95.00 94 TRP A O 1
ATOM 744 N N . PHE A 1 95 ? 1.465 -2.215 -0.838 1.00 96.75 95 PHE A N 1
ATOM 745 C CA . PHE A 1 95 ? 1.208 -1.555 0.436 1.00 96.75 95 PHE A CA 1
ATOM 746 C C . PHE A 1 95 ? 0.390 -2.482 1.333 1.00 96.75 95 PHE A C 1
ATOM 748 O O . PHE A 1 95 ? -0.733 -2.835 0.967 1.00 96.75 95 PHE A O 1
ATOM 755 N N . ASP A 1 96 ? 0.942 -2.870 2.479 1.00 97.31 96 ASP A N 1
ATOM 756 C CA . ASP A 1 96 ? 0.244 -3.652 3.504 1.00 97.31 96 ASP A CA 1
ATOM 757 C C . ASP A 1 96 ? -0.753 -2.731 4.214 1.00 97.31 96 ASP A C 1
ATOM 759 O O . ASP A 1 96 ? -0.378 -1.709 4.786 1.00 97.31 96 ASP A O 1
ATOM 763 N N . VAL A 1 97 ? -2.043 -3.055 4.125 1.00 96.69 97 VAL A N 1
ATOM 764 C CA . VAL A 1 97 ? -3.123 -2.186 4.617 1.00 96.69 97 VAL A CA 1
ATOM 765 C C . VAL A 1 97 ? -3.204 -2.178 6.147 1.00 96.69 97 VAL A C 1
ATOM 767 O O . VAL A 1 97 ? -3.655 -1.191 6.736 1.00 96.69 97 VAL A O 1
ATOM 770 N N . GLU A 1 98 ? -2.763 -3.257 6.789 1.00 95.38 98 GLU A N 1
ATOM 771 C CA . GLU A 1 98 ? -2.750 -3.409 8.242 1.00 95.38 98 GLU A CA 1
ATOM 772 C C . GLU A 1 98 ? -1.558 -2.659 8.845 1.00 95.38 98 GLU A C 1
ATOM 774 O O . GLU A 1 98 ? -1.735 -1.818 9.728 1.00 95.38 98 GLU A O 1
ATOM 779 N N . LYS A 1 99 ? -0.354 -2.902 8.316 1.00 96.31 99 LYS A N 1
ATOM 780 C CA . LYS A 1 99 ? 0.895 -2.300 8.819 1.00 96.31 99 LYS A CA 1
ATOM 781 C C . LYS A 1 99 ? 1.161 -0.900 8.286 1.00 96.31 99 LYS A C 1
ATOM 783 O O . LYS A 1 99 ? 1.945 -0.160 8.869 1.00 96.31 99 LYS A O 1
ATOM 788 N N . GLU A 1 100 ? 0.508 -0.543 7.188 1.00 96.75 100 GLU A N 1
ATOM 789 C CA . GLU A 1 100 ? 0.695 0.713 6.466 1.00 96.75 100 GLU A CA 1
ATOM 790 C C . GLU A 1 100 ? 2.120 0.915 5.944 1.00 96.75 100 GLU A C 1
ATOM 792 O O . GLU A 1 100 ? 2.657 2.022 5.956 1.00 96.75 100 GLU A O 1
ATOM 797 N N . GLU A 1 101 ? 2.721 -0.166 5.451 1.00 96.50 101 GLU A N 1
ATOM 798 C CA . GLU A 1 101 ? 4.093 -0.208 4.950 1.00 96.50 101 GLU A CA 1
ATOM 799 C C . GLU A 1 101 ? 4.130 -0.531 3.457 1.00 96.50 101 GLU A C 1
ATOM 801 O O . GLU A 1 101 ? 3.335 -1.328 2.957 1.00 96.50 101 GLU A O 1
ATOM 806 N N . PHE A 1 102 ? 5.086 0.067 2.744 1.00 95.12 102 PHE A N 1
ATOM 807 C CA . PHE A 1 102 ? 5.342 -0.263 1.345 1.00 95.12 102 PHE A CA 1
ATOM 808 C C . PHE A 1 102 ? 6.412 -1.341 1.206 1.00 95.12 102 PHE A C 1
ATOM 810 O O . PHE A 1 102 ? 7.408 -1.353 1.928 1.00 95.12 102 PHE A O 1
ATOM 817 N N . GLY A 1 103 ? 6.275 -2.151 0.163 1.00 92.94 103 GLY A N 1
ATOM 818 C CA . GLY A 1 103 ? 7.346 -3.003 -0.324 1.00 92.94 103 GLY A CA 1
ATOM 819 C C . GLY A 1 103 ? 7.375 -3.108 -1.843 1.00 92.94 103 GLY A C 1
ATOM 820 O O . GLY A 1 103 ? 6.646 -2.422 -2.568 1.00 92.94 103 GLY A O 1
ATOM 821 N N . LEU A 1 104 ? 8.283 -3.951 -2.325 1.00 90.06 104 LEU A N 1
ATOM 822 C CA . LEU A 1 104 ? 8.579 -4.128 -3.741 1.00 90.06 104 LEU A CA 1
ATOM 823 C C . LEU A 1 104 ? 8.634 -5.617 -4.074 1.00 90.06 104 LEU A C 1
ATOM 825 O O . LEU A 1 104 ? 9.137 -6.416 -3.285 1.00 90.06 104 LEU A O 1
ATOM 829 N N . ILE A 1 105 ? 8.140 -5.971 -5.254 1.00 87.19 105 ILE A N 1
ATOM 830 C CA . ILE A 1 105 ? 8.305 -7.287 -5.859 1.00 87.19 105 ILE A CA 1
ATOM 831 C C . ILE A 1 105 ? 8.967 -7.083 -7.216 1.00 87.19 105 ILE A C 1
ATOM 833 O O . ILE A 1 105 ? 8.408 -6.436 -8.109 1.00 87.19 105 ILE A O 1
ATOM 837 N N . ASP A 1 106 ? 10.165 -7.639 -7.356 1.00 82.06 106 ASP A N 1
ATOM 838 C CA . ASP A 1 106 ? 10.907 -7.602 -8.608 1.00 82.06 106 ASP A CA 1
ATOM 839 C C . ASP A 1 106 ? 10.241 -8.486 -9.673 1.00 82.06 106 ASP A C 1
ATOM 841 O O . ASP A 1 106 ? 9.670 -9.538 -9.355 1.00 82.06 106 ASP A O 1
ATOM 845 N N . PRO A 1 107 ? 10.308 -8.087 -10.954 1.00 73.06 107 PRO A N 1
ATOM 846 C CA . PRO A 1 107 ? 9.804 -8.913 -12.038 1.00 73.06 107 PRO A CA 1
ATOM 847 C C . PRO A 1 107 ? 10.611 -10.223 -12.131 1.00 73.06 107 PRO A C 1
ATOM 849 O O . PRO A 1 107 ? 11.828 -10.230 -11.904 1.00 73.06 107 PRO A O 1
ATOM 852 N N . PRO A 1 108 ? 9.983 -11.361 -12.474 1.00 69.38 108 PRO A N 1
ATOM 853 C CA . PRO A 1 108 ? 10.713 -12.614 -12.555 1.00 69.38 108 PRO A CA 1
ATOM 854 C C . PRO A 1 108 ? 11.543 -12.666 -13.847 1.00 69.38 108 PRO A C 1
ATOM 856 O O . PRO A 1 108 ? 10.993 -12.696 -14.945 1.00 69.38 108 PRO A O 1
ATOM 859 N N . LYS A 1 109 ? 12.870 -12.801 -13.698 1.00 67.19 109 LYS A N 1
ATOM 860 C CA . LYS A 1 109 ? 13.939 -12.697 -14.726 1.00 67.19 109 LYS A CA 1
ATOM 861 C C . LYS A 1 109 ? 13.771 -13.477 -16.054 1.00 67.19 109 LYS A C 1
ATOM 863 O O . LYS A 1 109 ? 14.647 -13.398 -16.909 1.00 67.19 109 LYS A O 1
ATOM 868 N N . LYS A 1 110 ? 12.736 -14.311 -16.229 1.00 58.59 110 LYS A N 1
ATOM 869 C CA . LYS A 1 110 ? 12.557 -15.206 -17.397 1.00 58.59 110 LYS A CA 1
ATOM 870 C C . LYS A 1 110 ? 11.143 -15.261 -17.998 1.00 58.59 110 LYS A C 1
ATOM 872 O O . LYS A 1 110 ? 10.994 -15.860 -19.060 1.00 58.59 110 LYS A O 1
ATOM 877 N N . VAL A 1 111 ? 10.118 -14.670 -17.378 1.00 52.75 111 VAL A N 1
ATOM 878 C CA . VAL A 1 111 ? 8.710 -14.779 -17.850 1.00 52.75 111 VAL A CA 1
ATOM 879 C C . VAL A 1 111 ? 8.194 -13.531 -18.566 1.00 52.75 111 VAL A C 1
ATOM 881 O O . VAL A 1 111 ? 7.129 -13.567 -19.183 1.00 52.75 111 VAL A O 1
ATOM 884 N N . ASP A 1 112 ? 8.966 -12.448 -18.558 1.00 52.81 112 ASP A N 1
ATOM 885 C CA . ASP A 1 112 ? 8.523 -11.143 -19.051 1.00 52.81 112 ASP A CA 1
ATOM 886 C C . ASP A 1 112 ? 8.267 -11.103 -20.573 1.00 52.81 112 ASP A C 1
ATOM 888 O O . ASP A 1 112 ? 7.382 -10.389 -21.043 1.00 52.81 112 ASP A O 1
ATOM 892 N N . LYS A 1 113 ? 8.924 -11.969 -21.362 1.00 53.22 113 LYS A N 1
ATOM 893 C CA . LYS A 1 113 ? 8.701 -12.035 -22.822 1.00 53.22 113 LYS A CA 1
ATOM 894 C C . LYS A 1 113 ? 7.287 -12.493 -23.220 1.00 53.22 113 LYS A C 1
ATOM 896 O O . LYS A 1 113 ? 6.873 -12.214 -24.342 1.00 53.22 113 LYS A O 1
ATOM 901 N N . LEU A 1 114 ? 6.554 -13.189 -22.342 1.00 52.78 114 LEU A N 1
ATOM 902 C CA . LEU A 1 114 ? 5.243 -13.785 -22.657 1.00 52.78 114 LEU A CA 1
ATOM 903 C C . LEU A 1 114 ? 4.050 -12.955 -22.156 1.00 52.78 114 LEU A C 1
ATOM 905 O O . LEU A 1 114 ? 2.938 -13.079 -22.680 1.00 52.78 114 LEU A O 1
ATOM 909 N N . ILE A 1 115 ? 4.248 -12.117 -21.135 1.00 55.16 115 ILE A N 1
ATOM 910 C CA . ILE A 1 115 ? 3.142 -11.420 -20.462 1.00 55.16 115 ILE A CA 1
ATOM 911 C C . ILE A 1 115 ? 2.918 -10.031 -21.073 1.00 55.16 115 ILE A C 1
ATOM 913 O O . ILE A 1 115 ? 1.759 -9.642 -21.242 1.00 55.16 115 ILE A O 1
ATOM 917 N N . ASP A 1 116 ? 3.989 -9.367 -21.518 1.00 54.41 116 ASP A N 1
ATOM 918 C CA . ASP A 1 116 ? 3.995 -7.933 -21.833 1.00 54.41 116 ASP A CA 1
ATOM 919 C C . ASP A 1 116 ? 3.706 -7.601 -23.317 1.00 54.41 116 ASP A C 1
ATOM 921 O O . ASP A 1 116 ? 3.604 -6.431 -23.692 1.00 54.41 116 ASP A O 1
ATOM 925 N N . GLN A 1 117 ? 3.513 -8.605 -24.186 1.00 53.78 117 GLN A N 1
ATOM 926 C CA . GLN A 1 117 ? 3.152 -8.368 -25.591 1.00 53.78 117 GLN A CA 1
ATOM 927 C C . GLN A 1 117 ? 1.681 -7.940 -25.738 1.00 53.78 117 GLN A C 1
ATOM 929 O O . GLN A 1 117 ? 0.770 -8.766 -25.688 1.00 53.78 117 GLN A O 1
ATOM 934 N N . GLY A 1 118 ? 1.461 -6.638 -25.952 1.00 53.94 118 GLY A N 1
ATOM 935 C CA . GLY A 1 118 ? 0.200 -6.075 -26.455 1.00 53.94 118 GLY A CA 1
ATOM 936 C C . GLY A 1 118 ? -0.941 -5.932 -25.442 1.00 53.94 118 GLY A C 1
ATOM 937 O O . GLY A 1 118 ? -2.078 -5.729 -25.858 1.00 53.94 118 GLY A O 1
ATOM 938 N N . LYS A 1 119 ? -0.668 -6.039 -24.136 1.00 59.84 119 LYS A N 1
ATOM 939 C CA . LYS A 1 119 ? -1.695 -6.003 -23.079 1.00 59.84 119 LYS A CA 1
ATOM 940 C C . LYS A 1 119 ? -1.711 -4.684 -22.313 1.00 59.84 119 LYS A C 1
ATOM 942 O O . LYS A 1 119 ? -0.694 -4.001 -22.203 1.00 59.84 119 LYS A O 1
ATOM 947 N N . SER A 1 120 ? -2.879 -4.333 -21.779 1.00 66.50 120 SER A N 1
ATOM 948 C CA . SER A 1 120 ? -3.054 -3.156 -20.923 1.00 66.50 120 SER A CA 1
ATOM 949 C C . SER A 1 120 ? -2.324 -3.317 -19.579 1.00 66.50 120 SER A C 1
ATOM 951 O O . SER A 1 120 ? -2.068 -4.433 -19.124 1.00 66.50 120 SER A O 1
ATOM 953 N N . HIS A 1 121 ? -1.999 -2.196 -18.923 1.00 65.50 121 HIS A N 1
ATOM 954 C CA . HIS A 1 121 ? -1.311 -2.190 -17.624 1.00 65.50 121 HIS A CA 1
ATOM 955 C C . HIS A 1 121 ? -2.059 -2.999 -16.550 1.00 65.50 121 HIS A C 1
ATOM 957 O O . HIS A 1 121 ? -1.432 -3.755 -15.808 1.00 65.50 121 HIS A O 1
ATOM 963 N N . ASP A 1 122 ? -3.388 -2.887 -16.504 1.00 69.25 122 ASP A N 1
ATOM 964 C CA . ASP A 1 122 ? -4.215 -3.581 -15.512 1.00 69.25 122 ASP A CA 1
ATOM 965 C C . ASP A 1 122 ? -4.181 -5.103 -15.720 1.00 69.25 122 ASP A C 1
ATOM 967 O O . ASP A 1 122 ? -4.052 -5.864 -14.762 1.00 69.25 122 ASP A O 1
ATOM 971 N N . GLU A 1 123 ? -4.206 -5.569 -16.974 1.00 72.56 123 GLU A N 1
ATOM 972 C CA . GLU A 1 123 ? -4.092 -6.997 -17.282 1.00 72.56 123 GLU A CA 1
ATOM 973 C C . GLU A 1 123 ? -2.735 -7.585 -16.894 1.00 72.56 123 GLU A C 1
ATOM 975 O O . GL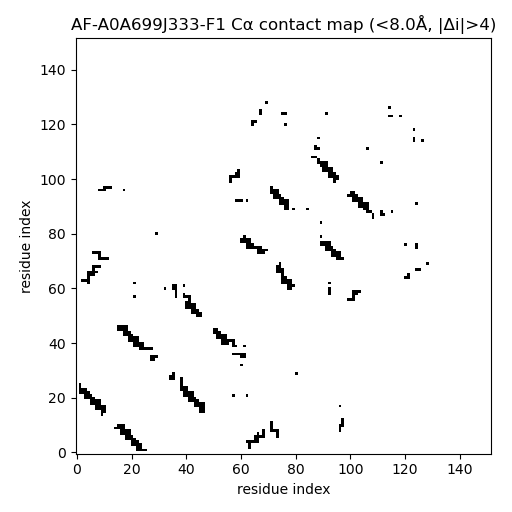U A 1 123 ? -2.672 -8.728 -16.434 1.00 72.56 123 GLU A O 1
ATOM 980 N N . ILE A 1 124 ? -1.651 -6.830 -17.098 1.00 72.06 124 ILE A N 1
ATOM 981 C CA . ILE A 1 124 ? -0.299 -7.258 -16.718 1.00 72.06 124 ILE A CA 1
ATOM 982 C C . ILE A 1 124 ? -0.215 -7.400 -15.198 1.00 72.06 124 ILE A C 1
ATOM 984 O O . ILE A 1 124 ? 0.261 -8.424 -14.703 1.00 72.06 124 ILE A O 1
ATOM 988 N N . LEU A 1 125 ? -0.712 -6.404 -14.458 1.00 74.75 125 LEU A N 1
ATOM 989 C CA . LEU A 1 125 ? -0.707 -6.416 -12.998 1.00 74.75 125 LEU A CA 1
ATOM 990 C C . LEU A 1 125 ? -1.515 -7.594 -12.443 1.00 74.75 125 LEU A C 1
ATOM 992 O O . LEU A 1 125 ? -0.997 -8.349 -11.624 1.00 74.75 125 LEU A O 1
ATOM 996 N N . ILE A 1 126 ? -2.740 -7.797 -12.938 1.00 77.56 126 ILE A N 1
ATOM 997 C CA . ILE A 1 126 ? -3.602 -8.909 -12.514 1.00 77.56 126 ILE A CA 1
ATOM 998 C C . ILE A 1 126 ? -2.911 -10.249 -12.771 1.00 77.56 126 ILE A C 1
ATOM 1000 O O . ILE A 1 126 ? -2.804 -11.060 -11.857 1.00 77.56 126 ILE A O 1
ATOM 1004 N N . LYS A 1 127 ? -2.369 -10.469 -13.977 1.00 75.19 127 LYS A N 1
ATOM 1005 C CA . LYS A 1 127 ? -1.694 -11.731 -14.325 1.00 75.19 127 LYS A CA 1
ATOM 1006 C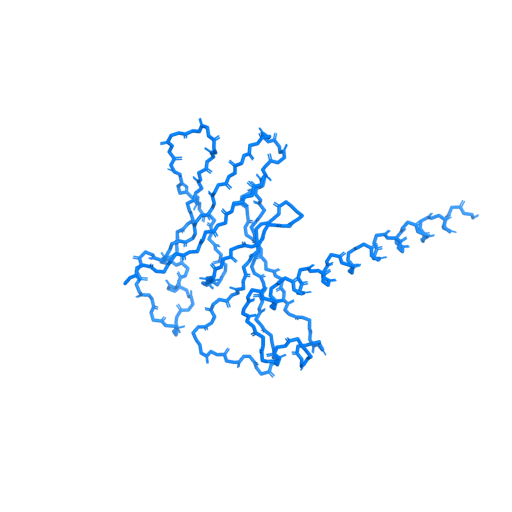 C . LYS A 1 127 ? -0.486 -12.012 -13.437 1.00 75.19 127 LYS A C 1
ATOM 1008 O O . LYS A 1 127 ? -0.270 -13.159 -13.053 1.00 75.19 127 LYS A O 1
ATOM 1013 N N . ARG A 1 128 ? 0.293 -10.981 -13.099 1.00 74.12 128 ARG A N 1
ATOM 1014 C CA . ARG A 1 128 ? 1.453 -11.122 -12.208 1.00 74.12 128 ARG A CA 1
ATOM 1015 C C . ARG A 1 128 ? 1.033 -11.440 -10.776 1.00 74.12 128 ARG A C 1
ATOM 1017 O O . ARG A 1 128 ? 1.629 -12.326 -10.177 1.00 74.12 128 ARG A O 1
ATOM 1024 N N . ILE A 1 129 ? -0.005 -10.783 -10.257 1.00 77.38 129 ILE A N 1
ATOM 1025 C CA . ILE A 1 129 ? -0.551 -11.083 -8.925 1.00 77.38 129 ILE A CA 1
ATOM 1026 C C . ILE A 1 129 ? -1.085 -12.517 -8.875 1.00 77.38 129 ILE A C 1
ATOM 1028 O O . ILE A 1 129 ? -0.751 -13.251 -7.951 1.00 77.38 129 ILE A O 1
ATOM 1032 N N . THR A 1 130 ? -1.852 -12.947 -9.883 1.00 77.56 130 THR A N 1
ATOM 1033 C CA . THR A 1 130 ? -2.346 -14.330 -9.968 1.00 77.56 130 THR A CA 1
ATOM 1034 C C . THR A 1 130 ? -1.192 -15.330 -9.954 1.00 77.56 130 THR A C 1
ATOM 1036 O O . THR A 1 130 ? -1.198 -16.243 -9.139 1.00 77.56 130 THR A O 1
ATOM 1039 N N . LEU A 1 131 ? -0.155 -15.110 -10.769 1.00 78.06 131 LEU A N 1
ATOM 1040 C CA . LEU A 1 131 ? 1.012 -15.993 -10.799 1.00 78.06 131 LEU A CA 1
ATOM 1041 C C . LEU A 1 131 ? 1.743 -16.051 -9.447 1.00 78.06 131 LEU A C 1
ATOM 1043 O O . LEU A 1 131 ? 2.171 -17.123 -9.027 1.00 78.06 131 LEU A O 1
ATOM 1047 N N . LEU A 1 132 ? 1.904 -14.913 -8.767 1.00 78.44 132 LEU A N 1
ATOM 1048 C CA . LEU A 1 132 ? 2.544 -14.860 -7.450 1.00 78.44 132 LEU A CA 1
ATOM 1049 C C . LEU A 1 132 ? 1.728 -15.614 -6.396 1.00 78.44 132 LEU A C 1
ATOM 1051 O O . LEU A 1 132 ? 2.306 -16.370 -5.616 1.00 78.44 132 LEU A O 1
ATOM 1055 N N . ASN A 1 133 ? 0.403 -15.462 -6.419 1.00 76.50 133 ASN A N 1
ATOM 1056 C CA . ASN A 1 133 ? -0.499 -16.198 -5.537 1.00 76.50 133 ASN A CA 1
ATOM 1057 C C . ASN A 1 133 ? -0.416 -17.708 -5.791 1.00 76.50 133 ASN A C 1
ATOM 1059 O O . ASN A 1 133 ? -0.206 -18.470 -4.848 1.00 76.50 133 ASN A O 1
ATOM 1063 N N . ASP A 1 134 ? -0.479 -18.136 -7.054 1.00 77.00 134 ASP A N 1
ATOM 1064 C CA . ASP A 1 134 ? -0.381 -19.551 -7.429 1.00 77.00 134 ASP A CA 1
ATOM 1065 C C . ASP A 1 134 ? 0.954 -20.164 -6.968 1.00 77.00 134 ASP A C 1
ATOM 1067 O O . ASP A 1 134 ? 0.995 -21.268 -6.415 1.00 77.00 134 ASP A O 1
ATOM 1071 N N . LEU A 1 135 ? 2.063 -19.435 -7.149 1.00 74.75 135 LEU A N 1
ATOM 1072 C CA . LEU A 1 135 ? 3.390 -19.861 -6.697 1.00 74.75 135 LEU A CA 1
ATOM 1073 C C . LEU A 1 135 ? 3.477 -19.954 -5.170 1.00 74.75 135 LEU A C 1
ATOM 1075 O O . LEU A 1 135 ? 4.071 -20.901 -4.649 1.00 74.75 135 LEU A O 1
ATOM 1079 N N . GLN A 1 136 ? 2.876 -19.006 -4.449 1.00 75.62 136 GLN A N 1
ATOM 1080 C CA . GLN A 1 136 ? 2.828 -19.032 -2.991 1.00 75.62 136 GLN A CA 1
ATOM 1081 C C . GLN A 1 136 ? 2.023 -20.236 -2.482 1.00 75.62 136 GLN A C 1
ATOM 1083 O O . GLN A 1 136 ? 2.478 -20.942 -1.579 1.00 75.62 136 GLN A O 1
ATOM 1088 N N . GLU A 1 137 ? 0.873 -20.532 -3.088 1.00 77.06 137 GLU A N 1
ATOM 1089 C CA . GLU A 1 137 ? 0.065 -21.701 -2.733 1.00 77.06 137 GLU A CA 1
ATOM 1090 C C . GLU A 1 137 ? 0.777 -23.026 -3.018 1.00 77.06 137 GLU A C 1
ATOM 1092 O O . GLU A 1 137 ? 0.685 -23.966 -2.224 1.00 77.06 137 GLU A O 1
ATOM 1097 N N . LEU A 1 138 ? 1.484 -23.130 -4.147 1.00 71.00 138 LEU A N 1
ATOM 1098 C CA . LEU A 1 138 ? 2.296 -24.307 -4.468 1.00 71.00 138 LEU A CA 1
ATOM 1099 C C . LEU A 1 138 ? 3.429 -24.494 -3.454 1.00 71.00 138 LEU A C 1
ATOM 1101 O O . LEU A 1 138 ? 3.651 -25.607 -2.978 1.00 71.00 138 LEU A O 1
ATOM 1105 N N . ASN A 1 139 ? 4.113 -23.412 -3.079 1.00 70.94 139 ASN A N 1
ATOM 1106 C CA . ASN A 1 139 ? 5.189 -23.470 -2.095 1.00 70.94 139 ASN A CA 1
ATOM 1107 C C . ASN A 1 139 ? 4.677 -23.896 -0.709 1.00 70.94 139 ASN A C 1
ATOM 1109 O O . ASN A 1 139 ? 5.275 -24.757 -0.066 1.00 70.94 139 ASN A O 1
ATOM 1113 N N . ASN A 1 140 ? 3.532 -23.360 -0.279 1.00 75.12 140 ASN A N 1
ATOM 1114 C CA . ASN A 1 140 ? 2.904 -23.732 0.989 1.00 75.12 140 ASN A CA 1
ATOM 1115 C C . ASN A 1 140 ? 2.486 -25.211 1.010 1.00 75.12 140 ASN A C 1
ATOM 1117 O O . ASN A 1 140 ? 2.735 -25.903 1.998 1.00 75.12 140 ASN A O 1
ATOM 1121 N N . ARG A 1 141 ? 1.906 -25.722 -0.087 1.00 76.06 141 ARG A N 1
ATOM 1122 C CA . ARG A 1 141 ? 1.562 -27.149 -0.228 1.00 76.06 141 ARG A CA 1
ATOM 1123 C C . ARG A 1 141 ? 2.796 -28.045 -0.117 1.00 76.06 141 ARG A C 1
ATOM 1125 O O . ARG A 1 141 ? 2.793 -28.990 0.669 1.00 76.06 141 ARG A O 1
ATOM 1132 N N . ASN A 1 142 ? 3.870 -27.700 -0.824 1.00 74.06 142 ASN A N 1
ATOM 1133 C CA . ASN A 1 142 ? 5.123 -28.453 -0.770 1.00 74.06 142 ASN A CA 1
ATOM 1134 C C . ASN A 1 142 ? 5.752 -28.437 0.633 1.00 74.06 142 ASN A C 1
ATOM 1136 O O . ASN A 1 142 ? 6.234 -29.466 1.101 1.00 74.06 142 ASN A O 1
ATOM 1140 N N . ALA A 1 143 ? 5.720 -27.298 1.332 1.00 70.69 143 ALA A N 1
ATOM 1141 C CA . ALA A 1 143 ? 6.239 -27.190 2.696 1.00 70.69 143 ALA A CA 1
ATOM 1142 C C . ALA A 1 143 ? 5.489 -28.106 3.684 1.00 70.69 143 ALA A C 1
ATOM 1144 O O . ALA A 1 143 ? 6.114 -28.734 4.543 1.00 70.69 143 ALA A O 1
ATOM 1145 N N . ILE A 1 144 ? 4.165 -28.233 3.533 1.00 76.19 144 ILE A N 1
ATOM 1146 C CA . ILE A 1 144 ? 3.340 -29.148 4.336 1.00 76.19 144 ILE A CA 1
ATOM 1147 C C . ILE A 1 144 ? 3.712 -30.609 4.050 1.00 76.19 144 ILE A C 1
ATOM 1149 O O . ILE A 1 144 ? 3.930 -31.374 4.991 1.00 76.19 144 ILE A O 1
ATOM 1153 N N . GLU A 1 145 ? 3.847 -30.996 2.778 1.00 74.00 145 GLU A N 1
ATOM 1154 C CA . GLU A 1 145 ? 4.231 -32.365 2.406 1.00 74.00 145 GLU A CA 1
ATOM 1155 C C . GLU A 1 145 ? 5.628 -32.750 2.916 1.00 74.00 145 GLU A C 1
ATOM 1157 O O . GLU A 1 145 ? 5.831 -33.870 3.390 1.00 74.00 145 GLU A O 1
ATOM 1162 N N . ILE A 1 146 ? 6.594 -31.828 2.854 1.00 72.75 146 ILE A N 1
ATOM 1163 C CA . ILE A 1 146 ? 7.953 -32.050 3.369 1.00 72.75 146 ILE A CA 1
ATOM 1164 C C . ILE A 1 146 ? 7.926 -32.219 4.896 1.00 72.75 146 ILE A C 1
ATOM 1166 O O . ILE A 1 146 ? 8.558 -33.137 5.416 1.00 72.75 146 ILE A O 1
ATOM 1170 N N . SER A 1 147 ? 7.148 -31.397 5.612 1.00 67.56 147 SER A N 1
ATOM 1171 C CA . SER A 1 147 ? 6.992 -31.496 7.073 1.00 67.56 147 SER A CA 1
ATOM 1172 C C . SER A 1 147 ? 6.319 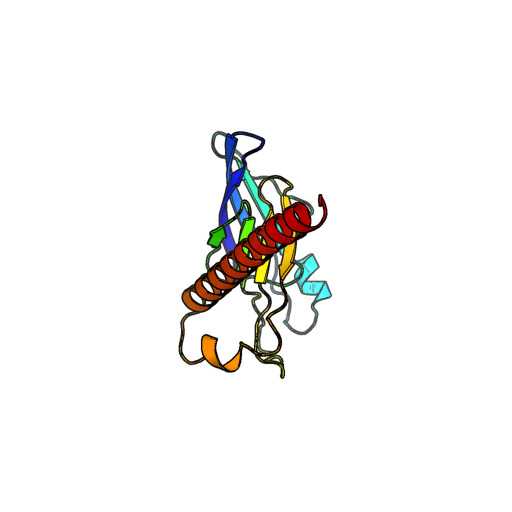-32.800 7.525 1.00 67.56 147 SER A C 1
ATOM 1174 O O . SER A 1 147 ? 6.642 -33.330 8.589 1.00 67.56 147 SER A O 1
ATOM 1176 N N . GLN A 1 148 ? 5.391 -33.339 6.730 1.00 71.12 148 GLN A N 1
ATOM 1177 C CA . GLN A 1 148 ? 4.759 -34.634 7.005 1.00 71.12 148 GLN A CA 1
ATOM 1178 C C . GLN A 1 148 ? 5.721 -35.803 6.764 1.00 71.12 148 GLN A C 1
ATOM 1180 O O . GLN A 1 148 ? 5.736 -36.748 7.549 1.00 71.12 148 GLN A O 1
ATOM 1185 N N . LYS A 1 149 ? 6.563 -35.724 5.725 1.00 71.19 149 LYS A N 1
ATOM 1186 C CA . LYS A 1 149 ? 7.566 -36.754 5.408 1.00 71.19 149 LYS A CA 1
ATOM 1187 C C . LYS A 1 149 ? 8.738 -36.794 6.394 1.00 71.19 149 LYS A C 1
ATOM 1189 O O . LYS A 1 149 ? 9.337 -37.848 6.548 1.00 71.19 149 LYS A O 1
ATOM 1194 N N . SER A 1 150 ? 9.050 -35.692 7.081 1.00 63.59 150 SER A N 1
ATOM 1195 C CA . SER A 1 150 ? 10.137 -35.622 8.073 1.00 63.59 150 SER A CA 1
ATOM 1196 C C . SER A 1 150 ? 9.745 -36.066 9.492 1.00 63.59 150 SER A C 1
ATOM 1198 O O . SER A 1 150 ? 10.548 -35.924 10.410 1.00 63.59 150 SER A O 1
ATOM 1200 N N . LYS A 1 151 ? 8.503 -36.522 9.706 1.00 61.97 151 LYS A N 1
ATOM 1201 C CA . LYS A 1 151 ? 7.987 -37.010 11.003 1.00 61.97 151 LYS A CA 1
ATOM 1202 C C . LYS A 1 151 ? 7.935 -38.545 11.104 1.00 61.97 151 LYS A C 1
ATOM 1204 O O . LYS A 1 151 ? 7.297 -39.062 12.018 1.00 61.97 151 LYS A O 1
ATOM 1209 N N . ILE A 1 152 ? 8.582 -39.244 10.172 1.00 49.97 152 ILE A N 1
ATOM 1210 C CA . ILE A 1 152 ? 8.761 -40.706 10.130 1.00 49.97 152 ILE A CA 1
ATOM 1211 C C . ILE A 1 152 ? 10.241 -40.992 10.370 1.00 49.97 152 ILE A C 1
ATOM 1213 O O . ILE A 1 152 ? 10.531 -41.921 11.152 1.00 49.97 152 ILE A O 1
#